Protein AF-A0A7J5QXS7-F1 (afdb_monomer_lite)

Structure (mmCIF, N/CA/C/O backbone):
data_AF-A0A7J5QXS7-F1
#
_entry.id   AF-A0A7J5QXS7-F1
#
loop_
_atom_site.group_PDB
_atom_site.id
_atom_site.type_symbol
_atom_site.label_atom_id
_atom_site.label_alt_id
_atom_site.label_comp_id
_atom_site.label_asym_id
_atom_site.label_entity_id
_atom_site.label_seq_id
_atom_site.pdbx_PDB_ins_code
_atom_site.Cartn_x
_atom_site.Cartn_y
_atom_site.Cartn_z
_atom_site.occupancy
_atom_site.B_iso_or_equiv
_atom_site.auth_seq_id
_atom_site.auth_comp_id
_atom_site.auth_asym_id
_atom_site.auth_atom_id
_atom_site.pdbx_PDB_model_num
ATOM 1 N N . MET A 1 1 ? -36.557 5.921 14.849 1.00 54.75 1 MET A N 1
ATOM 2 C CA . MET A 1 1 ? -35.669 7.043 14.451 1.00 54.75 1 MET A CA 1
ATOM 3 C C . MET A 1 1 ? -34.280 6.974 15.087 1.00 54.75 1 MET A C 1
ATOM 5 O O . MET A 1 1 ? -33.316 7.053 14.342 1.00 54.75 1 MET A O 1
ATOM 9 N N . LYS A 1 2 ? -34.138 6.753 16.406 1.00 57.91 2 LYS A N 1
ATOM 10 C CA . LYS A 1 2 ? -32.820 6.659 17.081 1.00 57.91 2 LYS A CA 1
ATOM 11 C C . LYS A 1 2 ? -31.890 5.572 16.503 1.00 57.91 2 LYS A C 1
ATOM 13 O O . LYS A 1 2 ? -30.714 5.834 16.297 1.00 57.91 2 LYS A O 1
ATOM 18 N N . ASN A 1 3 ? -32.435 4.407 16.146 1.00 63.56 3 ASN A N 1
ATOM 19 C CA . ASN A 1 3 ? -31.650 3.296 15.584 1.00 63.56 3 ASN A CA 1
ATOM 20 C C . ASN A 1 3 ? -31.178 3.572 14.143 1.00 63.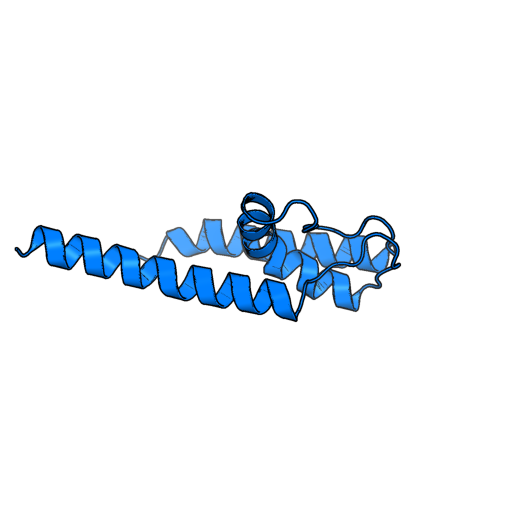56 3 ASN A C 1
ATOM 22 O O . ASN A 1 3 ? -30.083 3.173 13.773 1.00 63.56 3 ASN A O 1
ATOM 26 N N . LEU A 1 4 ? -31.973 4.307 13.354 1.00 62.03 4 LEU A N 1
ATOM 27 C CA . LEU A 1 4 ? -31.616 4.691 11.983 1.00 62.03 4 LEU A CA 1
ATOM 28 C C . LEU A 1 4 ? -30.525 5.774 11.980 1.00 62.03 4 LEU A C 1
ATOM 30 O O . LEU A 1 4 ? -29.566 5.668 11.226 1.00 62.03 4 LEU A O 1
ATOM 34 N N . LEU A 1 5 ? -30.634 6.770 12.873 1.00 68.06 5 LEU A N 1
ATOM 35 C CA . LEU A 1 5 ? -29.591 7.784 13.079 1.00 68.06 5 LEU A CA 1
ATOM 36 C C . LEU A 1 5 ? -28.285 7.159 13.596 1.00 68.06 5 LEU A C 1
ATOM 38 O O . LEU A 1 5 ? -27.207 7.558 13.171 1.00 68.06 5 LEU A O 1
ATOM 42 N N . GLY A 1 6 ? -28.383 6.168 14.489 1.00 69.12 6 GLY A N 1
ATOM 43 C CA . GLY A 1 6 ? -27.233 5.426 15.009 1.00 69.12 6 GLY A CA 1
ATOM 44 C C . GLY A 1 6 ? -26.514 4.620 13.926 1.00 69.12 6 GLY A C 1
ATOM 45 O O . GLY A 1 6 ? -25.301 4.747 13.782 1.00 69.12 6 GLY A O 1
ATOM 46 N N . CYS A 1 7 ? -27.252 3.858 13.111 1.00 65.12 7 CYS A N 1
ATOM 47 C CA . CYS A 1 7 ? -26.682 3.145 11.965 1.00 65.12 7 CYS A CA 1
ATOM 48 C C . CYS A 1 7 ? -26.053 4.103 10.948 1.00 65.12 7 CYS A C 1
ATOM 50 O O . CYS A 1 7 ? -24.938 3.857 10.500 1.00 65.12 7 CYS A O 1
ATOM 52 N N . LEU A 1 8 ? -26.723 5.213 10.624 1.00 71.19 8 LEU A N 1
ATOM 53 C CA . LEU A 1 8 ? -26.192 6.218 9.703 1.00 71.19 8 LEU A CA 1
ATOM 54 C C . LEU A 1 8 ? -24.887 6.831 10.232 1.00 71.19 8 LEU A C 1
ATOM 56 O O . LEU A 1 8 ? -23.926 6.971 9.484 1.00 71.19 8 LEU A O 1
ATOM 60 N N . SER A 1 9 ? -24.827 7.132 11.530 1.00 72.19 9 SER A N 1
ATOM 61 C CA . SER A 1 9 ? -23.634 7.682 12.178 1.00 72.19 9 SER A CA 1
ATOM 62 C C . SER A 1 9 ? -22.458 6.700 12.156 1.00 72.19 9 SER A C 1
ATOM 64 O O . SER A 1 9 ? -21.344 7.082 11.818 1.00 72.19 9 SER A O 1
ATOM 66 N N . ILE A 1 10 ? -22.703 5.409 12.412 1.00 71.25 10 ILE A N 1
ATOM 67 C CA . ILE A 1 10 ? -21.673 4.361 12.318 1.00 71.25 10 ILE A CA 1
ATOM 68 C C . ILE A 1 10 ? -21.157 4.245 10.881 1.00 71.25 10 ILE A C 1
ATOM 70 O O . ILE A 1 10 ? -19.949 4.249 10.660 1.00 71.25 10 ILE A O 1
ATOM 74 N N . VAL A 1 11 ? -22.057 4.195 9.897 1.00 72.44 11 VAL A N 1
ATOM 75 C CA . VAL A 1 11 ? -21.673 4.107 8.482 1.00 72.44 11 VAL A CA 1
ATOM 76 C C . VAL A 1 11 ? -20.817 5.305 8.082 1.00 72.44 11 VAL A C 1
ATOM 78 O O . VAL A 1 11 ? -19.773 5.112 7.475 1.00 72.44 11 VAL A O 1
ATOM 81 N N . ILE A 1 12 ? -21.191 6.524 8.473 1.00 75.25 12 ILE A N 1
ATOM 82 C CA . ILE A 1 12 ? -20.417 7.738 8.180 1.00 75.25 12 ILE A CA 1
ATOM 83 C C . ILE A 1 12 ? -19.039 7.700 8.863 1.00 75.25 12 ILE A C 1
ATOM 85 O O . ILE A 1 12 ? -18.027 7.969 8.214 1.00 75.25 12 ILE A O 1
ATOM 89 N N . CYS A 1 13 ? -18.980 7.311 10.140 1.00 76.81 13 CYS A N 1
ATOM 90 C CA . CYS A 1 13 ? -17.739 7.242 10.914 1.00 76.81 13 CYS A CA 1
ATOM 91 C C . CYS A 1 13 ? -16.730 6.221 10.373 1.00 76.81 13 CYS A C 1
ATOM 93 O O . CYS A 1 13 ? -15.534 6.423 10.553 1.00 76.81 13 CYS A O 1
ATOM 95 N N . PHE A 1 14 ? -17.177 5.151 9.708 1.00 78.06 14 PHE A N 1
ATOM 96 C CA . PHE A 1 14 ? -16.282 4.173 9.078 1.00 78.06 14 PHE A CA 1
ATOM 97 C C . PHE A 1 14 ? -16.037 4.454 7.592 1.00 78.06 14 PHE A C 1
ATOM 99 O O . PHE A 1 14 ? -14.910 4.310 7.121 1.00 78.06 14 PHE A O 1
ATOM 106 N N . ALA A 1 15 ? -17.052 4.899 6.851 1.00 81.44 15 ALA A N 1
ATOM 107 C CA . ALA A 1 15 ? -16.938 5.136 5.416 1.00 81.44 15 ALA A CA 1
ATOM 108 C C . ALA A 1 15 ? -16.011 6.312 5.091 1.00 81.44 15 ALA A C 1
ATOM 110 O O . ALA A 1 15 ? -15.226 6.210 4.151 1.00 81.44 15 ALA A O 1
ATOM 111 N N . ILE A 1 16 ? -16.050 7.404 5.867 1.00 83.75 16 ILE A N 1
ATOM 112 C CA . ILE A 1 16 ? -15.205 8.579 5.602 1.00 83.75 16 ILE A CA 1
ATOM 113 C C . ILE A 1 16 ? -13.709 8.249 5.767 1.00 83.75 16 ILE A C 1
ATOM 115 O O . ILE A 1 16 ? -12.956 8.494 4.823 1.00 83.75 16 ILE A O 1
ATOM 119 N N . PRO A 1 17 ? -13.237 7.654 6.883 1.00 84.31 17 PRO A N 1
ATOM 120 C CA . PRO A 1 17 ? -11.827 7.283 7.014 1.00 84.31 17 PRO A CA 1
ATOM 121 C C . PRO A 1 17 ? -11.368 6.266 5.966 1.00 84.31 17 PRO A C 1
ATOM 123 O O . PRO A 1 17 ? -10.253 6.372 5.450 1.00 84.31 17 PRO A O 1
ATOM 126 N N . VAL A 1 18 ? -12.223 5.304 5.604 1.00 85.25 18 VAL A N 1
ATOM 127 C CA . VAL A 1 18 ? -11.917 4.337 4.540 1.00 85.25 18 VAL A CA 1
ATOM 128 C C . VAL A 1 18 ? -11.775 5.046 3.192 1.00 85.25 18 VAL A C 1
ATOM 130 O O . VAL A 1 18 ? -10.798 4.815 2.485 1.00 85.25 18 VAL A O 1
ATOM 133 N N . ALA A 1 19 ? -12.677 5.969 2.858 1.00 85.62 19 ALA A N 1
ATOM 134 C CA . ALA A 1 19 ? -12.591 6.747 1.625 1.00 85.62 19 ALA A CA 1
ATOM 135 C C . ALA A 1 19 ? -11.323 7.615 1.576 1.00 85.62 19 ALA A C 1
ATOM 137 O O . ALA A 1 19 ? -10.629 7.622 0.561 1.00 85.62 19 ALA A O 1
ATOM 138 N N . ILE A 1 20 ? -10.971 8.289 2.679 1.00 88.25 20 ILE A N 1
ATOM 139 C CA . ILE A 1 20 ? -9.749 9.105 2.773 1.00 88.25 20 ILE A CA 1
ATOM 140 C C . ILE A 1 20 ? -8.504 8.232 2.595 1.00 88.25 20 ILE A C 1
ATOM 142 O O . ILE A 1 20 ? -7.622 8.571 1.811 1.00 88.25 20 ILE A O 1
ATOM 146 N N . THR A 1 21 ? -8.426 7.091 3.283 1.00 87.38 21 THR A N 1
ATOM 147 C CA . THR A 1 21 ? -7.264 6.192 3.177 1.00 87.38 21 THR A CA 1
ATOM 148 C C . THR A 1 21 ? -7.147 5.552 1.796 1.00 87.38 21 THR A C 1
ATOM 150 O O . THR A 1 21 ? -6.032 5.398 1.302 1.00 87.38 21 THR A O 1
ATOM 153 N N . CYS A 1 22 ? -8.265 5.259 1.125 1.00 87.31 22 CYS A N 1
ATOM 154 C CA . CYS A 1 22 ? -8.265 4.815 -0.269 1.00 87.31 22 CYS A CA 1
ATOM 155 C C . CYS A 1 22 ? -7.818 5.928 -1.227 1.00 87.31 22 CYS A C 1
ATOM 157 O O . CYS A 1 22 ? -7.031 5.662 -2.129 1.00 87.31 22 CYS A O 1
ATOM 159 N N . ALA A 1 23 ? -8.258 7.175 -1.031 1.00 87.88 23 ALA A N 1
ATOM 160 C CA . ALA A 1 23 ? -7.811 8.304 -1.850 1.00 87.88 23 ALA A CA 1
ATOM 161 C C . ALA A 1 23 ? -6.306 8.575 -1.678 1.00 87.88 23 ALA A C 1
ATOM 163 O O . ALA A 1 23 ? -5.595 8.786 -2.658 1.00 87.88 23 ALA A O 1
ATOM 164 N N . LEU A 1 24 ? -5.798 8.493 -0.445 1.00 88.50 24 LEU A N 1
ATOM 165 C CA . LEU A 1 24 ? -4.364 8.594 -0.168 1.00 88.50 24 LEU A CA 1
ATOM 166 C C . LEU A 1 24 ? -3.580 7.446 -0.809 1.00 88.50 24 LEU A C 1
ATOM 168 O O . LEU A 1 24 ? -2.530 7.687 -1.396 1.00 88.50 24 LEU A O 1
ATOM 172 N N . ALA A 1 25 ? -4.100 6.218 -0.758 1.00 87.00 25 ALA A N 1
ATOM 173 C CA . ALA A 1 25 ? -3.485 5.080 -1.433 1.00 87.00 25 ALA A CA 1
ATOM 174 C C . ALA A 1 25 ? -3.482 5.246 -2.962 1.00 87.00 25 ALA A C 1
ATOM 176 O O . ALA A 1 25 ? -2.493 4.912 -3.602 1.00 87.00 25 ALA A O 1
ATOM 177 N N . ALA A 1 26 ? -4.537 5.828 -3.539 1.00 85.44 26 ALA A N 1
ATOM 178 C CA . ALA A 1 26 ? -4.586 6.177 -4.959 1.00 85.44 26 ALA A CA 1
ATOM 179 C C . ALA A 1 26 ? -3.541 7.204 -5.364 1.00 85.44 26 ALA A C 1
ATOM 181 O O . ALA A 1 26 ? -2.976 7.100 -6.443 1.00 85.44 26 ALA A O 1
ATOM 182 N N . TRP A 1 27 ? -3.257 8.172 -4.502 1.00 85.31 27 TRP A N 1
ATOM 183 C CA . TRP A 1 27 ? -2.286 9.205 -4.823 1.00 85.31 27 TRP A CA 1
ATOM 184 C C . TRP A 1 27 ? -0.836 8.777 -4.562 1.00 85.31 27 TRP A C 1
ATOM 186 O O . TRP A 1 27 ? 0.060 9.120 -5.328 1.00 85.31 27 TRP A O 1
ATOM 196 N N . LEU A 1 28 ? -0.595 8.033 -3.481 1.00 83.75 28 LEU A N 1
ATOM 197 C CA . LEU A 1 28 ? 0.753 7.740 -2.989 1.00 83.75 28 LEU A CA 1
ATOM 198 C C . LEU A 1 28 ? 1.255 6.334 -3.350 1.00 83.75 28 LEU A C 1
ATOM 200 O O . LEU A 1 28 ? 2.456 6.084 -3.286 1.00 83.75 28 LEU A O 1
ATOM 204 N N . CYS A 1 29 ? 0.347 5.403 -3.650 1.00 84.75 29 CYS A N 1
ATOM 205 C CA . CYS A 1 29 ? 0.625 3.974 -3.837 1.00 84.75 29 CYS A CA 1
ATOM 206 C C . CYS A 1 29 ? 0.014 3.438 -5.136 1.00 84.75 29 CYS A C 1
ATOM 208 O O . CYS A 1 29 ? -0.394 2.275 -5.199 1.00 84.75 29 CYS A O 1
ATOM 210 N N . ASP A 1 30 ? -0.064 4.278 -6.167 1.00 86.00 30 ASP A N 1
ATOM 211 C CA . ASP A 1 30 ? -0.348 3.805 -7.515 1.00 86.00 30 ASP A CA 1
ATOM 212 C C . ASP A 1 30 ? 0.907 3.124 -8.071 1.00 86.00 30 ASP A C 1
ATOM 214 O O . ASP A 1 30 ? 1.957 3.750 -8.251 1.00 86.00 30 ASP A O 1
ATOM 218 N N . ILE A 1 31 ? 0.835 1.801 -8.212 1.00 86.94 31 ILE A N 1
ATOM 219 C CA . ILE A 1 31 ? 1.989 0.968 -8.546 1.00 86.94 31 ILE A CA 1
ATOM 220 C C . ILE A 1 31 ? 1.949 0.645 -10.033 1.00 86.94 31 ILE A C 1
ATOM 222 O O . ILE A 1 31 ? 1.087 -0.100 -10.491 1.00 86.94 31 ILE A O 1
ATOM 226 N N . GLU A 1 32 ? 2.947 1.130 -10.758 1.00 89.31 32 GLU A N 1
ATOM 227 C CA . GLU A 1 32 ? 3.177 0.773 -12.153 1.00 89.31 32 GLU A CA 1
ATOM 228 C C . GLU A 1 32 ? 3.748 -0.663 -12.222 1.00 89.31 32 GLU A C 1
ATOM 230 O O . GLU A 1 32 ? 4.756 -0.959 -11.565 1.00 89.31 32 GLU A O 1
ATOM 235 N N . PRO A 1 33 ? 3.128 -1.589 -12.977 1.00 85.38 33 PRO A N 1
ATOM 236 C CA . PRO A 1 33 ? 3.500 -3.008 -12.979 1.00 85.38 33 PRO A CA 1
ATOM 237 C C . PRO A 1 33 ? 4.887 -3.291 -13.571 1.00 85.38 33 PRO A C 1
ATOM 239 O O . PRO A 1 33 ? 5.486 -4.315 -13.242 1.00 85.38 33 PRO A O 1
ATOM 242 N N . ASP A 1 34 ? 5.388 -2.413 -14.435 1.00 90.00 34 ASP A N 1
ATOM 243 C CA . ASP A 1 34 ? 6.642 -2.508 -15.190 1.00 90.00 34 ASP A CA 1
ATOM 244 C C . ASP A 1 34 ? 7.803 -1.728 -14.549 1.00 90.00 34 ASP A C 1
ATOM 246 O O . ASP A 1 34 ? 8.955 -1.828 -14.979 1.00 90.00 34 ASP A O 1
ATOM 250 N N . LYS A 1 35 ? 7.533 -0.994 -13.469 1.00 90.19 35 LYS A N 1
ATOM 251 C CA . LYS A 1 35 ? 8.520 -0.161 -12.787 1.00 90.19 35 LYS A CA 1
ATOM 252 C C . LYS A 1 35 ? 9.190 -0.895 -11.636 1.00 90.19 35 LYS A C 1
ATOM 254 O O . LYS A 1 35 ? 8.548 -1.547 -10.815 1.00 90.19 35 LYS A O 1
ATOM 259 N N . THR A 1 36 ? 10.510 -0.731 -11.532 1.00 93.06 36 THR A N 1
ATOM 260 C CA . THR A 1 36 ? 11.273 -1.256 -10.394 1.00 93.06 36 THR A CA 1
ATOM 261 C C . THR A 1 36 ? 11.271 -0.259 -9.242 1.00 93.06 36 THR A C 1
ATOM 263 O O . THR A 1 36 ? 11.827 0.835 -9.351 1.00 93.06 36 THR A O 1
ATOM 266 N N . TYR A 1 37 ? 10.690 -0.656 -8.112 1.00 91.25 37 TYR A N 1
ATOM 267 C CA . TYR A 1 37 ? 10.603 0.184 -6.919 1.00 91.25 37 TYR A CA 1
ATOM 268 C C . TYR A 1 37 ? 11.728 -0.097 -5.911 1.00 91.25 37 TYR A C 1
ATOM 270 O O . TYR A 1 37 ? 12.229 -1.218 -5.771 1.00 91.25 37 TYR A O 1
ATOM 278 N N . THR A 1 38 ? 12.136 0.948 -5.187 1.00 93.69 38 THR A N 1
ATOM 279 C CA . THR A 1 38 ? 13.216 0.905 -4.189 1.00 93.69 38 THR A CA 1
ATOM 280 C C . THR A 1 38 ? 12.671 0.943 -2.758 1.00 93.69 38 THR A C 1
ATOM 282 O O . THR A 1 38 ? 11.464 1.003 -2.535 1.00 93.69 38 THR A O 1
ATOM 285 N N . TRP A 1 39 ? 13.561 0.893 -1.765 1.00 93.56 39 TRP A N 1
ATOM 28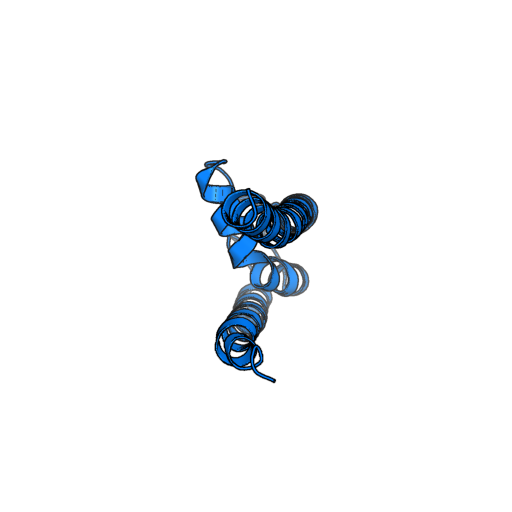6 C CA . TRP A 1 39 ? 13.212 0.821 -0.342 1.00 93.56 39 TRP A CA 1
ATOM 287 C C . TRP A 1 39 ? 12.188 1.875 0.110 1.00 93.56 39 TRP A C 1
ATOM 289 O O . TRP A 1 39 ? 11.283 1.547 0.873 1.00 93.56 39 TRP A O 1
ATOM 299 N N . TYR A 1 40 ? 12.283 3.104 -0.408 1.00 92.88 40 TYR A N 1
ATOM 300 C CA . TYR A 1 40 ? 11.404 4.210 -0.025 1.00 92.88 40 TYR A CA 1
ATOM 301 C C . TYR A 1 40 ? 9.939 3.936 -0.386 1.00 92.88 40 TYR A C 1
ATOM 303 O O . TYR A 1 40 ? 9.047 4.101 0.441 1.00 92.88 40 TYR A O 1
ATOM 311 N N . SER A 1 41 ? 9.684 3.433 -1.593 1.00 92.44 41 SER A N 1
ATOM 312 C CA . SER A 1 41 ? 8.333 3.060 -2.024 1.00 92.44 41 SER A CA 1
ATOM 313 C C . SER A 1 41 ? 7.804 1.834 -1.280 1.00 92.44 41 SER A C 1
ATOM 315 O O . SER A 1 41 ? 6.601 1.714 -1.078 1.00 92.44 41 SER A O 1
ATOM 317 N N . GLY A 1 42 ? 8.691 0.948 -0.811 1.00 93.50 42 GLY A N 1
ATOM 318 C CA . GLY A 1 42 ? 8.317 -0.196 0.025 1.00 93.50 42 GLY A CA 1
ATOM 319 C C . GLY A 1 42 ? 7.603 0.233 1.306 1.00 93.50 42 GLY A C 1
ATOM 320 O O . GLY A 1 42 ? 6.591 -0.362 1.665 1.00 93.50 42 GLY A O 1
ATOM 321 N N . ILE A 1 43 ? 8.066 1.318 1.939 1.00 94.38 43 ILE A N 1
ATOM 322 C CA . ILE A 1 43 ? 7.465 1.877 3.159 1.00 94.38 43 ILE A CA 1
ATOM 323 C C . ILE A 1 43 ? 5.993 2.223 2.913 1.00 94.38 43 ILE A C 1
ATOM 325 O O . ILE A 1 43 ? 5.115 1.709 3.609 1.00 94.38 43 ILE A O 1
ATOM 329 N N . TRP A 1 44 ? 5.731 3.050 1.898 1.00 92.81 44 TRP A N 1
ATOM 330 C CA . TRP A 1 44 ? 4.389 3.533 1.574 1.00 92.81 44 TRP A CA 1
ATOM 331 C C . TRP A 1 44 ? 3.474 2.415 1.079 1.00 92.81 44 TRP A C 1
ATOM 333 O O . TRP A 1 44 ? 2.366 2.266 1.593 1.00 92.81 44 TRP A O 1
ATOM 343 N N . HIS A 1 45 ? 3.954 1.577 0.156 1.00 93.94 45 HIS A N 1
ATOM 344 C CA . HIS A 1 45 ? 3.151 0.494 -0.417 1.00 93.94 45 HIS A CA 1
ATOM 345 C C . HIS A 1 45 ? 2.766 -0.547 0.650 1.00 93.94 45 HIS A C 1
ATOM 347 O O . HIS A 1 45 ? 1.672 -1.100 0.594 1.00 93.94 45 HIS A O 1
ATOM 353 N N . GLY A 1 46 ? 3.626 -0.795 1.647 1.00 92.94 46 GLY A N 1
ATOM 354 C CA . GLY A 1 46 ? 3.294 -1.669 2.775 1.00 92.94 46 GLY A CA 1
ATOM 355 C C . GLY A 1 46 ? 2.308 -1.028 3.760 1.00 92.94 46 GLY A C 1
ATOM 356 O O . GLY A 1 46 ? 1.359 -1.687 4.185 1.00 92.94 46 GLY A O 1
ATOM 357 N N . LEU A 1 47 ? 2.466 0.269 4.066 1.00 92.88 47 LEU A N 1
ATOM 358 C CA . LEU A 1 47 ? 1.578 1.012 4.975 1.00 92.88 47 LEU A CA 1
ATOM 359 C C . LEU A 1 47 ? 0.140 1.097 4.433 1.00 92.88 47 LEU A C 1
ATOM 361 O O . LEU A 1 47 ? -0.825 0.917 5.174 1.00 92.88 47 LEU A O 1
ATOM 365 N N . PHE A 1 48 ? -0.003 1.337 3.129 1.00 92.00 48 PHE A N 1
ATOM 366 C CA . PHE A 1 48 ? -1.294 1.482 2.450 1.00 92.00 48 PHE A CA 1
ATOM 367 C C . PHE A 1 48 ? -1.751 0.210 1.724 1.00 92.00 48 PHE A C 1
ATOM 369 O O . PHE A 1 48 ? -2.692 0.262 0.933 1.00 92.00 48 PHE A O 1
ATOM 376 N N . CYS A 1 49 ? -1.150 -0.946 2.022 1.00 92.00 49 CYS A N 1
ATOM 377 C CA . CYS A 1 49 ? -1.503 -2.226 1.405 1.00 92.00 49 CYS A CA 1
ATOM 378 C C . CYS A 1 49 ? -2.999 -2.559 1.562 1.00 92.00 49 CYS A C 1
ATOM 380 O O . CYS A 1 49 ? -3.648 -2.929 0.587 1.00 92.00 49 CYS A O 1
ATOM 382 N N . ILE A 1 50 ? -3.568 -2.363 2.759 1.00 90.50 50 ILE A N 1
ATOM 383 C CA . ILE A 1 50 ? -4.983 -2.661 3.043 1.00 90.50 50 ILE A CA 1
ATOM 384 C C . ILE A 1 50 ? -5.927 -1.734 2.250 1.00 90.50 50 ILE A C 1
ATOM 386 O O . ILE A 1 50 ? -6.805 -2.249 1.558 1.00 90.50 50 ILE A O 1
ATOM 390 N N . PRO A 1 51 ? -5.757 -0.395 2.264 1.00 89.56 51 PRO A N 1
ATOM 391 C CA . PRO A 1 51 ? -6.498 0.487 1.363 1.00 89.56 51 PRO A CA 1
ATOM 392 C C . PRO A 1 51 ? -6.333 0.153 -0.128 1.00 89.56 51 PRO A C 1
ATOM 394 O O . PRO A 1 51 ? -7.323 0.164 -0.857 1.00 89.56 51 PRO A O 1
ATOM 397 N N . ASN A 1 52 ? -5.124 -0.189 -0.599 1.00 89.56 52 ASN A N 1
ATOM 398 C CA . ASN A 1 52 ? -4.920 -0.600 -1.997 1.00 89.56 52 ASN A CA 1
ATOM 399 C C . ASN A 1 52 ? -5.636 -1.907 -2.329 1.00 89.56 52 ASN A C 1
ATOM 401 O O . ASN A 1 52 ? -6.173 -2.053 -3.420 1.00 89.56 52 ASN A O 1
ATOM 405 N N . TRP A 1 53 ? -5.693 -2.834 -1.377 1.00 89.00 53 TRP A N 1
ATOM 406 C CA . TRP A 1 53 ? -6.439 -4.075 -1.529 1.00 89.00 53 TRP A CA 1
ATOM 407 C C . TRP A 1 53 ? -7.950 -3.831 -1.592 1.00 89.00 53 TRP A C 1
ATOM 409 O O . TRP A 1 53 ? -8.645 -4.418 -2.413 1.00 89.00 53 TRP A O 1
ATOM 419 N N . ILE A 1 54 ? -8.474 -2.896 -0.793 1.00 88.75 54 ILE A N 1
ATOM 420 C CA . ILE A 1 54 ? -9.878 -2.475 -0.911 1.00 88.75 54 ILE A CA 1
ATOM 421 C C . ILE A 1 54 ? -10.137 -1.881 -2.302 1.00 88.75 54 ILE A C 1
ATOM 423 O O . ILE A 1 54 ? -11.138 -2.211 -2.936 1.00 88.75 54 ILE A O 1
ATOM 427 N N . ARG A 1 55 ? -9.223 -1.044 -2.810 1.00 88.06 55 ARG A N 1
ATOM 428 C CA . ARG A 1 55 ? -9.311 -0.484 -4.168 1.00 88.06 55 ARG A CA 1
ATOM 429 C C . ARG A 1 55 ? -9.270 -1.556 -5.254 1.00 88.06 55 ARG A C 1
ATOM 431 O O . ARG A 1 55 ? -9.967 -1.392 -6.252 1.00 88.06 55 ARG A O 1
ATOM 438 N N . SER A 1 56 ? -8.519 -2.643 -5.068 1.00 87.62 56 SER A N 1
ATOM 439 C CA . SER A 1 56 ? -8.403 -3.702 -6.078 1.00 87.62 56 SER A CA 1
ATOM 440 C C . SER A 1 56 ? -9.706 -4.480 -6.306 1.00 87.62 56 SER A C 1
ATOM 442 O O . SER A 1 56 ? -9.830 -5.186 -7.301 1.00 87.62 56 SER A O 1
ATOM 444 N N . PHE A 1 57 ? -10.707 -4.350 -5.425 1.00 87.88 57 PHE A N 1
ATOM 445 C CA . PHE A 1 57 ? -12.062 -4.853 -5.696 1.00 87.88 57 PHE A CA 1
ATOM 446 C C . PHE A 1 57 ? -12.831 -4.005 -6.717 1.00 87.88 57 PHE A C 1
ATOM 448 O O . PHE A 1 57 ? -13.763 -4.505 -7.343 1.00 87.88 57 PHE A O 1
ATOM 455 N N . PHE A 1 58 ? -12.460 -2.734 -6.878 1.00 86.88 58 PHE A N 1
ATOM 456 C CA . PHE A 1 58 ? -13.112 -1.796 -7.794 1.00 86.88 58 PHE A CA 1
ATOM 457 C C . PHE A 1 58 ? -12.323 -1.598 -9.093 1.00 86.88 58 PHE A C 1
ATOM 459 O O . PHE A 1 58 ? -12.920 -1.300 -10.124 1.00 86.88 58 PHE A O 1
ATOM 466 N N . TYR A 1 59 ? -11.002 -1.779 -9.046 1.00 84.38 59 TYR A N 1
ATOM 467 C CA . TYR A 1 59 ? -10.081 -1.562 -10.160 1.00 84.38 59 TYR A CA 1
ATOM 468 C C . TYR A 1 59 ? -9.163 -2.780 -10.314 1.00 84.38 59 TYR A C 1
ATOM 470 O O . TYR A 1 59 ? -8.465 -3.161 -9.376 1.00 84.38 59 TYR A O 1
ATOM 478 N N . SER A 1 60 ? -9.170 -3.412 -11.488 1.00 79.25 60 SER A N 1
ATOM 479 C CA . SER A 1 60 ? -8.470 -4.683 -11.745 1.00 79.25 60 SER A CA 1
ATOM 480 C C . SER A 1 60 ? -6.946 -4.566 -11.873 1.00 79.25 60 SER A C 1
ATOM 482 O O . SER A 1 60 ? -6.249 -5.576 -11.880 1.00 79.25 60 SER A O 1
ATOM 484 N N . ASP A 1 61 ? -6.431 -3.352 -12.006 1.00 84.25 61 ASP A N 1
ATOM 485 C CA . ASP A 1 61 ? -5.031 -3.002 -12.255 1.00 84.25 61 ASP A CA 1
ATOM 486 C C . ASP A 1 61 ? -4.278 -2.547 -10.992 1.00 84.25 61 ASP A C 1
ATOM 488 O O . ASP A 1 61 ? -3.077 -2.289 -11.040 1.00 84.25 61 ASP A O 1
ATOM 492 N N . VAL A 1 62 ? -4.949 -2.497 -9.838 1.00 87.12 62 VAL A N 1
ATOM 493 C CA . VAL A 1 62 ? -4.337 -2.041 -8.585 1.00 87.12 62 VAL A CA 1
ATOM 494 C C . VAL A 1 62 ? -3.537 -3.162 -7.926 1.00 87.12 62 VAL A C 1
ATOM 496 O O . VAL A 1 62 ? -4.077 -4.189 -7.514 1.00 87.12 62 VAL A O 1
ATOM 499 N N . LEU A 1 63 ? -2.236 -2.926 -7.753 1.00 88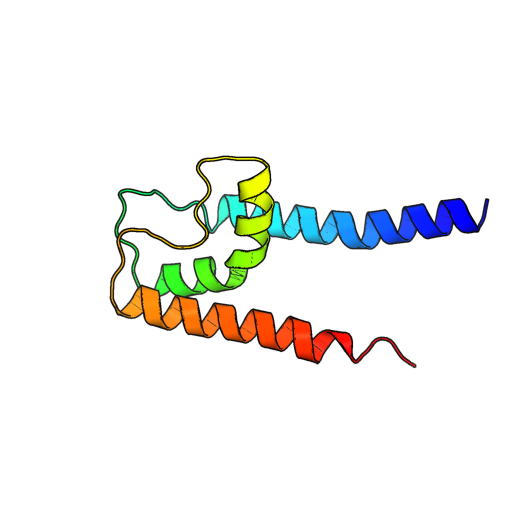.44 63 LEU A N 1
ATOM 500 C CA . LEU A 1 63 ? -1.321 -3.843 -7.080 1.00 88.44 63 LEU A CA 1
ATOM 501 C C . LEU A 1 63 ? -1.095 -3.425 -5.620 1.00 88.44 63 LEU A C 1
ATOM 503 O O . LEU A 1 63 ? -0.848 -2.262 -5.312 1.00 88.44 63 LEU A O 1
ATOM 507 N N . CYS A 1 64 ? -1.099 -4.386 -4.696 1.00 89.50 64 CYS A N 1
ATOM 508 C CA . CYS A 1 64 ? -0.705 -4.148 -3.297 1.00 89.50 64 CYS A CA 1
ATOM 509 C C . CYS A 1 64 ? 0.819 -4.161 -3.097 1.00 89.50 64 CYS A C 1
ATOM 511 O O . CYS A 1 64 ? 1.344 -3.646 -2.107 1.00 89.50 64 CYS A O 1
ATOM 513 N N . LYS A 1 65 ? 1.538 -4.784 -4.030 1.00 91.44 65 LYS A N 1
ATOM 514 C CA . LYS A 1 65 ? 2.987 -4.943 -4.005 1.00 91.44 65 LYS A CA 1
ATOM 515 C C . LYS A 1 65 ? 3.513 -4.919 -5.433 1.00 91.44 65 LYS A C 1
ATOM 517 O O . LYS A 1 65 ? 2.883 -5.479 -6.323 1.00 91.44 65 LYS A O 1
ATOM 522 N N . ALA A 1 66 ? 4.652 -4.268 -5.640 1.00 92.38 66 ALA A N 1
ATOM 523 C CA . ALA A 1 66 ? 5.284 -4.208 -6.953 1.00 92.38 66 ALA A CA 1
ATOM 524 C C . ALA A 1 66 ? 5.700 -5.604 -7.448 1.00 92.38 66 ALA A C 1
ATOM 526 O O . ALA A 1 66 ? 6.051 -6.465 -6.640 1.00 92.38 66 ALA A O 1
ATOM 527 N N . ASN A 1 67 ? 5.700 -5.802 -8.769 1.00 91.69 67 ASN A N 1
ATOM 528 C CA . ASN A 1 67 ? 6.202 -7.026 -9.409 1.00 91.69 67 ASN A CA 1
ATOM 529 C C . ASN A 1 67 ? 7.730 -7.013 -9.521 1.00 91.69 67 ASN A C 1
ATOM 531 O O . ASN A 1 67 ? 8.388 -8.018 -9.260 1.00 91.69 67 ASN A O 1
ATOM 535 N N . TYR A 1 68 ? 8.291 -5.850 -9.863 1.00 92.19 68 TYR A N 1
ATOM 536 C CA . TYR A 1 68 ? 9.728 -5.625 -9.934 1.00 92.19 68 TYR A CA 1
ATOM 537 C C . TYR A 1 68 ? 10.167 -4.752 -8.765 1.00 92.19 68 TYR A C 1
ATOM 539 O O . TYR A 1 68 ? 9.686 -3.634 -8.564 1.00 92.19 68 TYR A O 1
ATOM 547 N N . TYR A 1 69 ? 11.085 -5.270 -7.957 1.00 93.88 69 TYR A N 1
ATOM 548 C CA . TYR A 1 69 ? 11.523 -4.576 -6.758 1.00 93.88 69 TYR A CA 1
ATOM 549 C C . TYR A 1 69 ? 12.941 -4.937 -6.351 1.00 93.88 69 TYR A C 1
ATOM 551 O O . TYR A 1 69 ? 13.438 -6.033 -6.605 1.00 93.88 69 TYR A O 1
ATOM 559 N N . THR A 1 70 ? 13.583 -4.010 -5.645 1.00 95.06 70 THR A N 1
ATOM 560 C CA . THR A 1 70 ? 14.859 -4.285 -4.982 1.00 95.06 70 THR A CA 1
ATOM 561 C C . THR A 1 70 ? 14.650 -5.078 -3.690 1.00 95.06 70 THR A C 1
ATOM 563 O O . THR A 1 70 ? 13.579 -5.052 -3.081 1.00 95.06 70 THR A O 1
ATOM 566 N N . THR A 1 71 ? 15.701 -5.734 -3.195 1.00 96.31 71 THR A N 1
ATOM 567 C CA . THR A 1 71 ? 15.669 -6.398 -1.879 1.00 96.31 71 THR A CA 1
ATOM 568 C C . THR A 1 71 ? 15.238 -5.437 -0.768 1.00 96.31 71 THR A C 1
ATOM 570 O O . THR A 1 71 ? 14.441 -5.803 0.094 1.00 96.31 71 THR A O 1
ATOM 573 N N . GLY A 1 72 ? 15.701 -4.182 -0.826 1.00 94.44 72 GLY A N 1
ATOM 574 C CA . GLY A 1 72 ? 15.322 -3.143 0.131 1.00 94.44 72 GLY A CA 1
ATOM 575 C C . GLY A 1 72 ? 13.823 -2.852 0.119 1.00 94.44 72 GLY A C 1
ATOM 576 O O . GLY A 1 72 ? 13.213 -2.788 1.182 1.00 94.44 72 GLY A O 1
ATOM 577 N N . TYR A 1 73 ? 13.206 -2.744 -1.061 1.00 96.62 73 TYR A N 1
ATOM 578 C CA . TYR A 1 73 ? 11.752 -2.590 -1.171 1.00 96.62 73 TYR A CA 1
ATOM 579 C C . TYR A 1 73 ? 11.013 -3.721 -0.451 1.00 96.62 73 TYR A C 1
ATOM 581 O O . TYR A 1 73 ? 10.134 -3.454 0.363 1.00 96.62 73 TYR A O 1
ATOM 589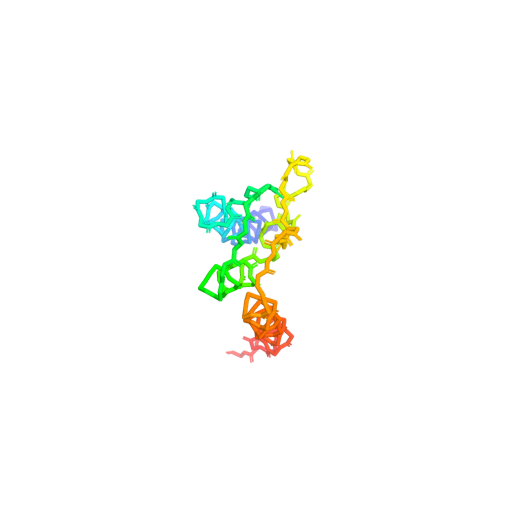 N N . ASN A 1 74 ? 11.397 -4.977 -0.707 1.00 96.00 74 ASN A N 1
ATOM 590 C CA . ASN A 1 74 ? 10.721 -6.136 -0.128 1.00 96.00 74 ASN A CA 1
ATOM 591 C C . ASN A 1 74 ? 10.786 -6.141 1.408 1.00 96.00 74 ASN A C 1
ATOM 593 O O . ASN A 1 74 ? 9.784 -6.424 2.060 1.00 96.00 74 ASN A O 1
ATOM 597 N N . VAL A 1 75 ? 11.946 -5.804 1.980 1.00 97.12 75 VAL A N 1
ATOM 598 C CA . VAL A 1 75 ? 12.136 -5.733 3.436 1.00 97.12 75 VAL A CA 1
ATOM 599 C C . VAL A 1 75 ? 11.263 -4.639 4.048 1.00 97.12 75 VAL A C 1
ATOM 601 O O . VAL A 1 75 ? 10.496 -4.915 4.969 1.00 97.12 75 VAL A O 1
ATOM 604 N N . TRP A 1 76 ? 11.335 -3.415 3.522 1.00 97.00 76 TRP A N 1
ATOM 605 C CA . TRP A 1 76 ? 10.574 -2.290 4.069 1.00 97.00 76 TRP A CA 1
ATOM 606 C C . TRP A 1 76 ? 9.066 -2.471 3.925 1.00 97.00 76 TRP A C 1
ATOM 608 O O . TRP A 1 76 ? 8.341 -2.138 4.859 1.00 97.00 76 TRP A O 1
ATOM 618 N N . TRP A 1 77 ? 8.611 -3.062 2.817 1.00 96.56 77 TRP A N 1
ATOM 619 C CA . TRP A 1 77 ? 7.204 -3.403 2.612 1.00 96.56 77 TRP A CA 1
ATOM 620 C C . TRP A 1 77 ? 6.686 -4.346 3.698 1.00 96.56 77 TRP A C 1
ATOM 622 O O . TRP A 1 77 ? 5.637 -4.094 4.286 1.00 96.56 77 TRP A O 1
ATOM 632 N N . TRP A 1 78 ? 7.434 -5.408 4.018 1.00 97.00 78 TRP A N 1
ATOM 633 C CA . TRP A 1 78 ? 7.033 -6.341 5.073 1.00 97.00 78 TRP A CA 1
ATOM 634 C C . TRP A 1 78 ? 7.062 -5.705 6.457 1.00 97.00 78 TRP A C 1
ATOM 636 O O . TRP A 1 78 ? 6.135 -5.927 7.233 1.00 97.00 78 TRP A O 1
ATOM 646 N N . ILE A 1 79 ? 8.086 -4.900 6.759 1.00 96.00 79 ILE A N 1
ATOM 647 C CA . ILE A 1 79 ? 8.172 -4.179 8.032 1.00 96.00 79 ILE A CA 1
ATOM 648 C C . ILE A 1 79 ? 6.912 -3.333 8.220 1.00 96.00 79 ILE A C 1
ATOM 650 O O . ILE A 1 79 ? 6.185 -3.537 9.191 1.00 96.00 79 ILE A O 1
ATOM 654 N N . THR A 1 80 ? 6.612 -2.418 7.296 1.00 95.00 80 THR A N 1
ATOM 655 C CA . THR A 1 80 ? 5.478 -1.499 7.463 1.00 95.00 80 THR A CA 1
ATOM 656 C C . THR A 1 80 ? 4.136 -2.216 7.437 1.00 95.00 80 THR A C 1
ATOM 658 O O . THR A 1 80 ? 3.264 -1.879 8.234 1.00 95.00 80 THR A O 1
ATOM 661 N N . PHE A 1 81 ? 3.980 -3.252 6.611 1.00 95.00 81 PHE A N 1
ATOM 662 C CA . PHE A 1 81 ? 2.756 -4.046 6.588 1.00 95.00 81 PHE A CA 1
ATOM 663 C C . PHE A 1 81 ? 2.502 -4.763 7.922 1.00 95.00 81 PHE A C 1
ATOM 665 O O . PHE A 1 81 ? 1.398 -4.694 8.462 1.00 95.00 81 PHE A O 1
ATOM 672 N N . ILE A 1 82 ? 3.528 -5.387 8.512 1.00 94.88 82 ILE A N 1
ATOM 673 C CA . ILE A 1 82 ? 3.418 -6.027 9.832 1.00 94.88 82 ILE A CA 1
ATOM 674 C C . ILE A 1 82 ? 3.067 -4.993 10.905 1.00 94.88 82 ILE A C 1
ATOM 676 O O . ILE A 1 82 ? 2.191 -5.250 11.728 1.00 94.88 82 ILE A O 1
ATOM 680 N N . TRP A 1 83 ? 3.690 -3.812 10.883 1.00 93.50 83 TRP A N 1
ATOM 681 C CA . TRP A 1 83 ? 3.359 -2.724 11.809 1.00 93.50 83 TRP A CA 1
ATOM 682 C C . TRP A 1 83 ? 1.882 -2.319 11.737 1.00 93.50 83 TRP A C 1
ATOM 684 O O . TRP A 1 83 ? 1.249 -2.150 12.780 1.00 93.50 83 TRP A O 1
ATOM 694 N N . VAL A 1 84 ? 1.310 -2.215 10.533 1.00 90.38 84 VAL A N 1
ATOM 695 C CA . VAL A 1 84 ? -0.124 -1.931 10.350 1.00 90.38 84 VAL A CA 1
ATOM 696 C C . VAL A 1 84 ? -0.985 -3.048 10.927 1.00 90.38 84 VAL A C 1
ATOM 698 O O . VAL A 1 84 ? -1.923 -2.769 11.674 1.00 90.38 84 VAL A O 1
ATOM 701 N N . LEU A 1 85 ? -0.661 -4.308 10.630 1.00 90.25 85 LEU A N 1
ATOM 702 C CA . LEU A 1 85 ? -1.408 -5.455 11.150 1.00 90.25 85 LEU A CA 1
ATOM 703 C C . LEU A 1 85 ? -1.376 -5.507 12.680 1.00 90.25 85 LEU A C 1
ATOM 705 O O . LEU A 1 85 ? -2.418 -5.694 13.307 1.00 90.25 85 LEU A O 1
ATOM 709 N N . LEU A 1 86 ? -0.212 -5.280 13.292 1.00 90.62 86 LEU A N 1
ATOM 710 C CA . LEU A 1 86 ? -0.081 -5.192 14.746 1.00 90.62 86 LEU A CA 1
ATOM 711 C C . LEU A 1 86 ? -0.901 -4.030 15.311 1.00 90.62 86 LEU A C 1
ATOM 713 O O . LEU A 1 86 ? -1.562 -4.204 16.330 1.00 90.62 86 LEU A O 1
ATOM 717 N N . GLY A 1 87 ? -0.910 -2.874 14.643 1.00 86.69 87 GLY A N 1
ATOM 718 C CA . GLY A 1 87 ? -1.737 -1.728 15.022 1.00 86.69 87 GLY A CA 1
ATOM 719 C C . GLY A 1 87 ? -3.235 -2.040 15.003 1.00 86.69 87 GLY A C 1
ATOM 720 O O . GLY A 1 87 ? -3.950 -1.644 15.918 1.00 86.69 87 GLY A O 1
ATOM 721 N N . ILE A 1 88 ? -3.708 -2.803 14.016 1.00 84.25 88 ILE A N 1
ATOM 722 C CA . ILE A 1 88 ? -5.110 -3.237 13.931 1.00 84.25 88 ILE A CA 1
ATOM 723 C C . ILE A 1 88 ? -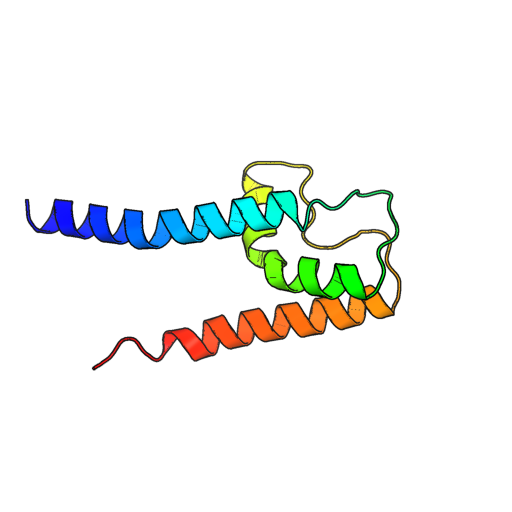5.436 -4.237 15.048 1.00 84.25 88 ILE A C 1
ATOM 725 O O . ILE A 1 88 ? -6.429 -4.069 15.757 1.00 84.25 88 ILE A O 1
ATOM 729 N N . VAL A 1 89 ? -4.586 -5.249 15.240 1.00 85.62 89 VAL A N 1
ATOM 730 C CA . VAL A 1 89 ? -4.796 -6.308 16.241 1.00 85.62 89 VAL A CA 1
ATOM 731 C C . VAL A 1 89 ? -4.716 -5.755 17.669 1.00 85.62 89 VAL A C 1
ATOM 733 O O . VAL A 1 89 ? -5.566 -6.072 18.497 1.00 85.62 89 VAL A O 1
ATOM 736 N N . ALA A 1 90 ? -3.735 -4.901 17.967 1.00 81.12 90 ALA A N 1
ATOM 737 C CA . ALA A 1 90 ? -3.556 -4.301 19.290 1.00 81.12 90 ALA A CA 1
ATOM 738 C C . ALA A 1 90 ? -4.501 -3.110 19.545 1.00 81.12 90 ALA A C 1
ATOM 740 O O . ALA A 1 90 ? -4.926 -2.883 20.678 1.00 81.12 90 ALA A O 1
ATOM 741 N N . GLY A 1 91 ? -4.851 -2.348 18.504 1.00 61.50 91 GLY A N 1
ATOM 742 C CA . GLY A 1 91 ? -5.696 -1.153 18.587 1.00 61.50 91 GLY A CA 1
ATOM 743 C C . GLY A 1 91 ? -7.183 -1.445 18.804 1.00 61.50 91 GLY A C 1
ATOM 744 O O . GLY A 1 91 ? -7.891 -0.607 19.361 1.00 61.50 91 GLY A O 1
ATOM 745 N N . GLY A 1 92 ? -7.657 -2.648 18.461 1.00 55.88 92 GLY A N 1
ATOM 746 C CA . GLY A 1 92 ? -9.038 -3.079 18.714 1.00 55.88 92 GLY A CA 1
ATOM 747 C C . GLY A 1 92 ? -9.411 -3.217 20.200 1.00 55.88 92 GLY A C 1
ATOM 748 O O . GLY A 1 92 ? -10.588 -3.344 20.527 1.00 55.88 92 GLY A O 1
ATOM 749 N N . GLY A 1 93 ? -8.434 -3.171 21.115 1.00 50.97 93 GLY A N 1
ATOM 750 C CA . GLY A 1 93 ? -8.646 -3.384 22.551 1.00 50.97 93 GLY A CA 1
ATOM 751 C C . GLY A 1 93 ? -9.082 -2.156 23.359 1.00 50.97 93 GLY A C 1
ATOM 752 O O . GLY A 1 93 ? -9.451 -2.309 24.522 1.00 50.97 93 GLY A O 1
ATOM 753 N N . LYS A 1 94 ? -9.052 -0.939 22.796 1.00 51.09 94 LYS A N 1
ATOM 754 C CA . LYS A 1 94 ? -9.269 0.306 23.560 1.00 51.09 94 LYS A CA 1
ATOM 755 C C . LYS A 1 94 ? -10.544 1.049 23.153 1.00 51.09 94 LYS A C 1
ATOM 757 O O . LYS A 1 94 ? -10.529 2.243 22.892 1.00 51.09 94 LYS A O 1
ATOM 762 N N . ALA A 1 95 ? -11.660 0.328 23.144 1.00 52.50 95 ALA A N 1
ATOM 763 C CA . ALA A 1 95 ? -13.008 0.895 23.104 1.00 52.50 95 ALA A CA 1
ATOM 764 C C . ALA A 1 95 ? -13.801 0.460 24.349 1.00 52.50 95 ALA A C 1
ATOM 766 O O . ALA A 1 95 ? -14.875 -0.123 24.239 1.00 52.50 95 ALA A O 1
ATOM 767 N N . ARG A 1 96 ? -13.243 0.668 25.549 1.00 48.81 96 ARG A N 1
ATOM 768 C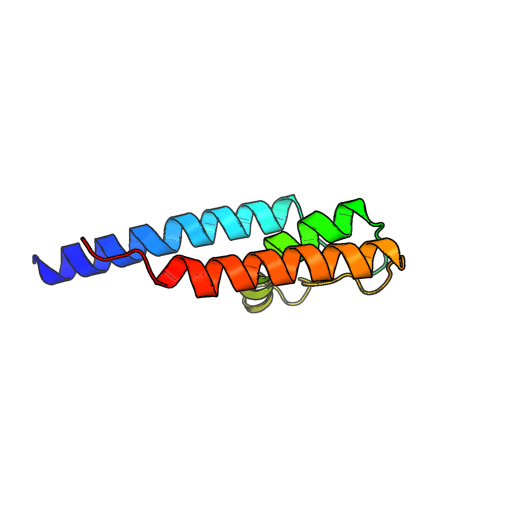 CA . ARG A 1 96 ? -13.974 0.542 26.820 1.00 48.81 96 ARG A CA 1
ATOM 769 C C . ARG A 1 96 ? -13.274 1.329 27.927 1.00 48.81 96 ARG A C 1
ATOM 771 O O . ARG A 1 96 ? -12.293 0.853 28.495 1.00 48.81 96 ARG A O 1
ATOM 778 N N . ASN A 1 97 ? -13.749 2.554 28.143 1.00 42.28 97 ASN A N 1
ATOM 779 C CA . ASN A 1 97 ? -14.226 3.115 29.417 1.00 42.28 97 ASN A CA 1
ATOM 780 C C . ASN A 1 97 ? -14.457 4.616 29.244 1.00 42.28 97 ASN A C 1
ATOM 782 O O . ASN A 1 97 ? -13.484 5.315 28.887 1.00 42.28 97 ASN A O 1
#

Secondary structure (DSSP, 8-state):
-HHHHHHHHHHHHHHHHHHHHHHHHHHH----TTPEE-HHHHHHHHHTHHHHHHHHTT-TT--SS-SEE-HHHHHHHHHHHHHHHHHHHHHTT----

Sequence (97 aa):
MKNLLGCLSIVICFAIPVAITCALAAWLCDIEPDKTYTWYSGIWHGLFCIPNWIRSFFYSDVLCKANYYTTGYNVWWWITFIWVLLGIVAGGGKARN

Foldseek 3Di:
DVVVVVVVVVCCVPVVVLVVLLVVCVVLVAEDQPDEDELVSLQVLLQSLVSLVVVCVVPVRGDSAHPHYDPNSVVNSVVNNVVNVCCVVVVVPPPDD

Organism: NCBI:txid371601

pLDDT: mean 84.1, std 12.66, range [42.28, 97.12]

Radius of gyration: 16.26 Å; chains: 1; bounding box: 51×16×45 Å